Protein AF-A0A401GU21-F1 (afdb_monomer_lite)

pLDDT: mean 76.38, std 16.14, range [42.09, 96.5]

Organism: NCBI:txid139825

Foldseek 3Di:
DDDPVRVVLVLVLVVVVPPPHDDDDDDLQCVSADQQDWDFDDDPNDGQDTGGNVVVCVDPGPSVVSVVVNVVVDDDDDCPCVPPSVVVSVVVVVVVVVVVVVVVVVVVVVVVVVVPPDPDDDDDDD

Sequence (126 aa):
MLDVMSCILVFEVIKLWHQNMNTIVITYDLSQIDSEDFVYMLKDGTVAEQGYHNKLKSFPNQFSQVLLLQSATRCFQEKVEEMLVPILVEVILEQQDMEKQEELEDVKCSTRALKHQSVVHSTATR

Radius of gyration: 25.45 Å; chains: 1; bounding box: 28×82×54 Å

Structure (mmCIF, N/CA/C/O backbone):
data_AF-A0A401GU21-F1
#
_entry.id   AF-A0A401GU21-F1
#
loop_
_atom_site.group_PDB
_atom_site.id
_atom_site.type_symbol
_atom_site.label_atom_id
_atom_site.label_alt_id
_atom_site.label_comp_id
_atom_site.label_asym_id
_atom_site.label_entity_id
_atom_site.label_seq_id
_atom_site.pdbx_PDB_ins_code
_atom_site.Cartn_x
_atom_site.Cartn_y
_atom_site.Cartn_z
_atom_site.occupancy
_atom_site.B_iso_or_equiv
_atom_site.auth_seq_id
_atom_site.auth_comp_id
_atom_site.auth_asym_id
_atom_site.auth_atom_id
_atom_site.pdbx_PDB_model_num
ATOM 1 N N . MET A 1 1 ? 16.974 5.258 5.762 1.00 59.44 1 MET A N 1
ATOM 2 C CA . MET A 1 1 ? 16.370 3.945 6.051 1.00 59.44 1 MET A CA 1
ATOM 3 C C . MET A 1 1 ? 15.836 4.040 7.463 1.00 59.44 1 MET A C 1
ATOM 5 O O . MET A 1 1 ? 16.616 4.356 8.350 1.00 59.44 1 MET A O 1
ATOM 9 N N . LEU A 1 2 ? 14.520 3.932 7.631 1.00 66.19 2 LEU A N 1
ATOM 10 C CA . LEU A 1 2 ? 13.906 3.851 8.955 1.00 66.19 2 LEU A CA 1
ATOM 11 C C . LEU A 1 2 ? 14.273 2.495 9.568 1.00 66.19 2 LEU A C 1
ATOM 13 O O . LEU A 1 2 ? 14.446 1.515 8.839 1.00 66.19 2 LEU A O 1
ATOM 17 N N . ASP A 1 3 ? 14.442 2.468 10.884 1.00 86.44 3 ASP A N 1
ATOM 18 C CA . ASP A 1 3 ? 14.635 1.229 11.629 1.00 86.44 3 ASP A CA 1
ATOM 19 C C . ASP A 1 3 ? 13.432 0.284 11.436 1.00 86.44 3 ASP A C 1
ATOM 21 O O . ASP A 1 3 ? 12.305 0.747 11.253 1.00 86.44 3 ASP A O 1
ATOM 25 N N . VAL A 1 4 ? 13.664 -1.032 11.457 1.00 77.94 4 VAL A N 1
ATOM 26 C CA . VAL A 1 4 ? 12.630 -2.042 11.162 1.00 77.94 4 VAL A CA 1
ATOM 27 C C . VAL A 1 4 ? 11.461 -1.937 12.140 1.00 77.94 4 VAL A C 1
ATOM 29 O O . VAL A 1 4 ? 10.314 -1.916 11.702 1.00 77.94 4 VAL A O 1
ATOM 32 N N . MET A 1 5 ? 11.735 -1.784 13.439 1.00 77.31 5 MET A N 1
ATOM 33 C CA . MET A 1 5 ? 10.686 -1.656 14.457 1.00 77.31 5 MET A CA 1
ATOM 34 C C . MET A 1 5 ? 9.916 -0.347 14.284 1.00 77.31 5 MET A C 1
ATOM 36 O O . MET A 1 5 ? 8.689 -0.320 14.354 1.00 77.31 5 MET A O 1
ATOM 40 N N . SER A 1 6 ? 10.638 0.736 13.984 1.00 83.44 6 SER A N 1
ATOM 41 C CA . SER A 1 6 ? 10.030 2.048 13.737 1.00 83.44 6 SER A CA 1
ATOM 42 C C . SER A 1 6 ? 9.125 2.047 12.500 1.00 83.44 6 SER A C 1
ATOM 44 O O . SER A 1 6 ? 8.058 2.655 12.526 1.00 83.44 6 SER A O 1
ATOM 46 N N . CYS A 1 7 ? 9.515 1.353 11.425 1.00 81.44 7 CYS A N 1
ATOM 47 C CA . CYS A 1 7 ? 8.687 1.188 10.228 1.00 81.44 7 CYS A CA 1
ATOM 48 C C . CYS A 1 7 ? 7.351 0.519 10.549 1.00 81.44 7 CYS A C 1
ATOM 50 O O . CYS A 1 7 ? 6.313 1.027 10.135 1.00 81.44 7 CYS A O 1
ATOM 52 N N . ILE A 1 8 ? 7.383 -0.603 11.275 1.00 80.69 8 ILE A N 1
ATOM 53 C CA . ILE A 1 8 ? 6.179 -1.371 11.624 1.00 80.69 8 ILE A CA 1
ATOM 54 C C . ILE A 1 8 ? 5.205 -0.479 12.393 1.00 80.69 8 ILE A C 1
ATOM 56 O O . ILE A 1 8 ? 4.064 -0.305 11.975 1.00 80.69 8 ILE A O 1
ATOM 60 N N . LEU A 1 9 ? 5.692 0.166 13.456 1.00 82.88 9 LEU A N 1
ATOM 61 C CA . LEU A 1 9 ? 4.863 0.968 14.352 1.00 82.88 9 LEU A CA 1
ATOM 62 C C . LEU A 1 9 ? 4.230 2.166 13.627 1.00 82.88 9 LEU A C 1
ATOM 64 O O . LEU A 1 9 ? 3.037 2.424 13.771 1.00 82.88 9 LEU A O 1
ATOM 68 N N . VAL A 1 10 ? 4.997 2.860 12.779 1.00 84.81 10 VAL A N 1
ATOM 69 C CA . VAL A 1 10 ? 4.473 3.961 11.954 1.00 84.81 10 VAL A CA 1
ATOM 70 C C . VAL A 1 10 ? 3.373 3.477 11.009 1.00 84.81 10 VAL A C 1
ATOM 72 O O . VAL A 1 10 ? 2.340 4.137 10.899 1.00 84.81 10 VAL A O 1
ATOM 75 N N . PHE A 1 11 ? 3.564 2.338 10.337 1.00 82.44 11 PHE A N 1
ATOM 76 C CA . PHE A 1 11 ? 2.556 1.808 9.418 1.00 82.44 11 PHE A CA 1
ATOM 77 C C . PHE A 1 11 ? 1.281 1.368 10.127 1.00 82.44 11 PHE A C 1
ATOM 79 O O . PHE A 1 11 ? 0.196 1.553 9.583 1.00 82.44 11 PHE A O 1
ATOM 86 N N . GLU A 1 12 ? 1.380 0.843 11.341 1.00 83.62 12 GLU A N 1
ATOM 87 C CA . GLU A 1 12 ? 0.196 0.495 12.120 1.00 83.62 12 GLU A CA 1
ATOM 88 C C . GLU A 1 12 ? -0.600 1.712 12.572 1.00 83.62 12 GLU A C 1
ATOM 90 O O . GLU A 1 12 ? -1.817 1.749 12.386 1.00 83.62 12 GLU A O 1
ATOM 95 N N . VAL A 1 13 ? 0.077 2.747 13.075 1.00 85.38 13 VAL A N 1
ATOM 96 C CA . VAL A 1 13 ? -0.577 4.019 13.419 1.00 85.38 13 VAL A CA 1
ATOM 97 C C . VAL A 1 13 ? -1.288 4.596 12.195 1.00 85.38 13 VAL A C 1
ATOM 99 O O . VAL A 1 13 ? -2.448 4.990 12.282 1.00 85.38 13 VAL A O 1
ATOM 102 N N . ILE A 1 14 ? -0.619 4.593 11.040 1.00 86.44 14 ILE A N 1
ATOM 103 C CA . ILE A 1 14 ? -1.185 5.003 9.749 1.00 86.44 14 ILE A CA 1
ATOM 104 C C . ILE A 1 14 ? -2.460 4.199 9.450 1.00 86.44 14 ILE A C 1
ATOM 106 O O . ILE A 1 14 ? -3.513 4.789 9.211 1.00 86.44 14 ILE A O 1
ATOM 110 N N . LYS A 1 15 ? -2.416 2.863 9.532 1.00 83.94 15 LYS A N 1
ATOM 111 C CA . LYS A 1 15 ? -3.587 2.005 9.276 1.00 83.94 15 LYS A CA 1
ATOM 112 C C . LYS A 1 15 ? -4.774 2.334 10.181 1.00 83.94 15 LYS A C 1
ATOM 114 O O . LYS A 1 15 ? -5.897 2.402 9.687 1.00 83.94 15 LYS A O 1
ATOM 119 N N . LEU A 1 16 ? -4.538 2.572 11.471 1.00 84.88 16 LEU A N 1
ATOM 120 C CA . LEU A 1 16 ? -5.591 2.963 12.413 1.00 84.88 16 LEU A CA 1
ATOM 121 C C . LEU A 1 16 ? -6.184 4.328 12.060 1.00 84.88 16 LEU A C 1
ATOM 123 O O . LEU A 1 16 ? -7.403 4.494 12.013 1.00 84.88 16 LEU A O 1
ATOM 127 N N . TRP A 1 17 ? -5.324 5.301 11.761 1.00 84.62 17 TRP A N 1
ATOM 128 C CA . TRP A 1 17 ? -5.743 6.670 11.476 1.00 84.62 17 TRP A CA 1
ATOM 129 C C . TRP A 1 17 ? -6.623 6.748 10.224 1.00 84.62 17 TRP A C 1
ATOM 131 O O . TRP A 1 17 ? -7.601 7.495 10.171 1.00 84.62 17 TRP A O 1
ATOM 141 N N . HIS A 1 18 ? -6.322 5.936 9.215 1.00 86.12 18 HIS A N 1
ATOM 142 C CA . HIS A 1 18 ? -6.948 6.054 7.904 1.00 86.12 18 HIS A CA 1
ATOM 143 C C . HIS A 1 18 ? -8.320 5.383 7.768 1.00 86.12 18 HIS A C 1
ATOM 145 O O . HIS A 1 18 ? -9.008 5.639 6.783 1.00 86.12 18 HIS A O 1
ATOM 151 N N . GLN A 1 19 ? -8.795 4.630 8.765 1.00 81.75 19 GLN A N 1
ATOM 152 C CA . GLN A 1 19 ? -10.117 3.982 8.718 1.00 81.75 19 GLN A CA 1
ATOM 153 C C . GLN A 1 19 ? -11.291 4.962 8.529 1.00 81.75 19 GLN A C 1
ATOM 155 O O . GLN A 1 19 ? -12.332 4.578 8.002 1.00 81.75 19 GLN A O 1
ATOM 160 N N . ASN A 1 20 ? -11.127 6.231 8.918 1.00 80.88 20 ASN A N 1
ATOM 161 C CA . ASN A 1 20 ? -12.162 7.266 8.799 1.00 80.88 20 ASN A CA 1
ATOM 162 C C . ASN A 1 20 ? -11.756 8.437 7.887 1.00 80.88 20 ASN A C 1
ATOM 164 O O . ASN A 1 20 ? -12.413 9.479 7.887 1.00 80.88 20 ASN A O 1
ATOM 168 N N . MET A 1 21 ? -10.668 8.299 7.123 1.00 87.06 21 MET A N 1
ATOM 169 C CA . MET A 1 21 ? -10.115 9.378 6.304 1.00 87.06 21 MET A CA 1
ATOM 170 C C . MET A 1 21 ? -9.698 8.898 4.918 1.00 87.06 21 MET A C 1
ATOM 172 O O . MET A 1 21 ? -9.116 7.829 4.746 1.00 87.06 21 MET A O 1
ATOM 176 N N . ASN A 1 22 ? -9.923 9.746 3.914 1.00 89.31 22 ASN A N 1
ATOM 177 C CA . ASN A 1 22 ? -9.429 9.487 2.567 1.00 89.31 22 ASN A CA 1
ATOM 178 C C . ASN A 1 22 ? -7.906 9.595 2.545 1.00 89.31 22 ASN A C 1
ATOM 180 O O . ASN A 1 22 ? -7.346 10.646 2.858 1.00 89.31 22 ASN A O 1
ATOM 184 N N . THR A 1 23 ? -7.257 8.511 2.135 1.00 89.38 23 THR A N 1
ATOM 185 C CA . THR A 1 23 ? -5.816 8.346 2.306 1.00 89.38 23 THR A CA 1
ATOM 186 C C . THR A 1 23 ? -5.187 7.808 1.043 1.00 89.38 23 THR A C 1
ATOM 188 O O . THR A 1 23 ? -5.668 6.837 0.467 1.00 89.38 23 THR A O 1
ATOM 191 N N . ILE A 1 24 ? -4.083 8.429 0.635 1.00 91.44 24 ILE A N 1
ATOM 192 C CA . ILE A 1 24 ? -3.256 7.958 -0.469 1.00 91.44 24 ILE A CA 1
ATOM 193 C C . ILE A 1 24 ? -1.895 7.580 0.106 1.00 91.44 24 ILE A C 1
ATOM 195 O O . ILE A 1 24 ? -1.169 8.442 0.599 1.00 91.44 24 ILE A O 1
ATOM 199 N N . VAL A 1 25 ? -1.547 6.297 0.021 1.00 89.69 25 VAL A N 1
ATOM 200 C CA . VAL A 1 25 ? -0.227 5.788 0.408 1.00 89.69 25 VAL A CA 1
ATOM 201 C C . VAL A 1 25 ? 0.606 5.590 -0.853 1.00 89.69 25 VAL A C 1
ATOM 203 O O . VAL A 1 25 ? 0.219 4.850 -1.755 1.00 89.69 25 VAL A O 1
ATOM 206 N N . ILE A 1 26 ? 1.760 6.255 -0.919 1.00 91.50 26 ILE A N 1
ATOM 207 C CA . ILE A 1 26 ? 2.742 6.066 -1.991 1.00 91.50 26 ILE A CA 1
ATOM 208 C C . ILE A 1 26 ? 3.894 5.262 -1.406 1.00 91.50 26 ILE A C 1
ATOM 210 O O . ILE A 1 26 ? 4.680 5.780 -0.614 1.00 91.50 26 ILE A O 1
ATOM 214 N N . THR A 1 27 ? 3.999 3.996 -1.796 1.00 88.62 27 THR A N 1
ATOM 215 C CA . THR A 1 27 ? 5.059 3.109 -1.320 1.00 88.62 27 THR A CA 1
ATOM 216 C C . THR A 1 27 ? 5.663 2.316 -2.466 1.00 88.62 27 THR A C 1
ATOM 218 O O . THR A 1 27 ? 4.998 1.989 -3.448 1.00 88.62 27 THR A O 1
ATOM 221 N N . TYR A 1 28 ? 6.953 2.016 -2.336 1.00 87.31 28 TYR A N 1
ATOM 222 C CA . TYR A 1 28 ? 7.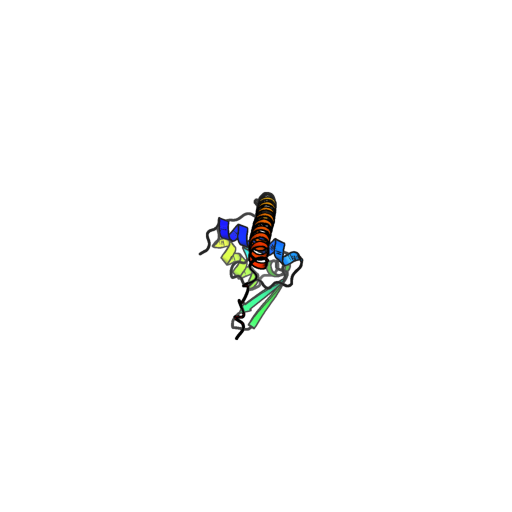610 1.024 -3.177 1.00 87.31 28 TYR A CA 1
ATOM 223 C C . TYR A 1 28 ? 7.451 -0.386 -2.598 1.00 87.31 28 TYR A C 1
ATOM 225 O O . TYR A 1 28 ? 7.822 -1.336 -3.270 1.00 87.31 28 TYR A O 1
ATOM 233 N N . ASP A 1 29 ? 6.967 -0.535 -1.363 1.00 85.81 29 ASP A N 1
ATOM 234 C CA . ASP A 1 29 ? 6.902 -1.795 -0.629 1.00 85.81 29 ASP A CA 1
ATOM 235 C C . ASP A 1 29 ? 5.474 -2.342 -0.601 1.00 85.81 29 ASP A C 1
ATOM 237 O O . ASP A 1 29 ? 4.611 -1.848 0.122 1.00 85.81 29 ASP A O 1
ATOM 241 N N . LEU A 1 30 ? 5.237 -3.395 -1.381 1.00 88.19 30 LEU A N 1
ATOM 242 C CA . LEU A 1 30 ? 3.919 -4.011 -1.503 1.00 88.19 30 LEU A CA 1
ATOM 243 C C . LEU A 1 30 ? 3.491 -4.770 -0.238 1.00 88.19 30 LEU A C 1
ATOM 245 O O . LEU A 1 30 ? 2.314 -5.080 -0.103 1.00 88.19 30 LEU A O 1
ATOM 249 N N . SER A 1 31 ? 4.406 -5.053 0.698 1.00 82.88 31 SER A N 1
ATOM 250 C CA . SER A 1 31 ? 4.061 -5.720 1.965 1.00 82.88 31 SER A CA 1
ATOM 251 C C . SER A 1 31 ? 3.255 -4.837 2.924 1.00 82.88 31 SER A C 1
ATOM 253 O O . SER A 1 31 ? 2.571 -5.349 3.806 1.00 82.88 31 SER A O 1
ATOM 255 N N . GLN A 1 32 ? 3.313 -3.517 2.736 1.00 81.50 32 GLN A N 1
ATOM 256 C CA . GLN A 1 32 ? 2.604 -2.532 3.556 1.00 81.50 32 GLN A CA 1
ATOM 257 C C . GLN A 1 32 ? 1.141 -2.344 3.128 1.00 81.50 32 GLN A C 1
ATOM 259 O O . GLN A 1 32 ? 0.394 -1.652 3.816 1.00 81.50 32 GLN A O 1
ATOM 264 N N . ILE A 1 33 ? 0.747 -2.946 2.002 1.00 88.12 33 ILE A N 1
ATOM 265 C CA . ILE A 1 33 ? -0.583 -2.852 1.398 1.00 88.12 33 ILE A CA 1
ATOM 266 C C . ILE A 1 33 ? -1.396 -4.085 1.811 1.00 88.12 33 I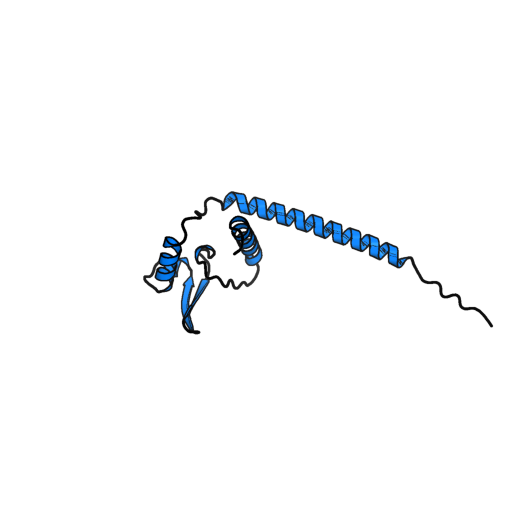LE A C 1
ATOM 268 O O . ILE A 1 33 ? -0.930 -5.219 1.674 1.00 88.12 33 ILE A O 1
ATOM 272 N N . ASP A 1 34 ? -2.612 -3.881 2.309 1.00 88.06 34 ASP A N 1
ATOM 273 C CA . ASP A 1 34 ? -3.504 -4.965 2.711 1.00 88.06 34 ASP A CA 1
ATOM 274 C C . ASP A 1 34 ? -4.296 -5.540 1.526 1.00 88.06 34 ASP A C 1
ATOM 276 O O . ASP A 1 34 ? -4.386 -4.973 0.437 1.00 88.06 34 ASP A O 1
ATOM 280 N N . SER A 1 35 ? -4.881 -6.727 1.721 1.00 88.62 35 SER A N 1
ATOM 281 C CA . SER A 1 35 ? -5.571 -7.460 0.651 1.00 88.62 35 SER A CA 1
ATOM 282 C C . SER A 1 35 ? -6.776 -6.722 0.067 1.00 88.62 35 SER A C 1
ATOM 284 O O . SER A 1 35 ? -7.095 -6.933 -1.107 1.00 88.62 35 SER A O 1
ATOM 286 N N . GLU A 1 36 ? -7.419 -5.886 0.881 1.00 89.50 36 GLU A N 1
ATOM 287 C CA . GLU A 1 36 ? -8.629 -5.131 0.546 1.00 89.50 36 GLU A CA 1
ATOM 288 C C . GLU A 1 36 ? -8.333 -3.726 0.000 1.00 89.50 36 GLU A C 1
ATOM 290 O O . GLU A 1 36 ? -9.255 -3.029 -0.428 1.00 89.50 36 GLU A O 1
ATOM 295 N N . ASP A 1 37 ? -7.064 -3.314 -0.047 1.00 90.94 37 ASP A N 1
ATOM 296 C CA . ASP A 1 37 ? -6.687 -1.997 -0.551 1.00 90.94 37 ASP A CA 1
ATOM 297 C C . ASP A 1 37 ? -6.809 -1.924 -2.078 1.00 90.94 37 ASP A C 1
ATOM 299 O O . ASP A 1 37 ? -6.476 -2.865 -2.813 1.00 90.94 37 ASP A O 1
ATOM 303 N N . PHE A 1 38 ? -7.266 -0.769 -2.572 1.00 94.69 38 PHE A N 1
ATOM 304 C CA . PHE A 1 38 ? -7.302 -0.468 -4.000 1.00 94.69 38 PHE A CA 1
ATOM 305 C C . PHE A 1 38 ? -5.969 0.142 -4.443 1.00 94.69 38 PHE A C 1
ATOM 307 O O . PHE A 1 38 ? -5.592 1.232 -4.017 1.00 94.69 38 PHE A O 1
ATOM 314 N N . VAL A 1 39 ? -5.264 -0.549 -5.333 1.00 95.56 39 VAL A N 1
ATOM 315 C CA . VAL A 1 39 ? -3.910 -0.197 -5.763 1.00 95.56 39 VAL A CA 1
ATOM 316 C C . VAL A 1 39 ? -3.939 0.480 -7.128 1.00 95.56 39 VAL A C 1
ATOM 318 O O . VAL A 1 39 ? -4.66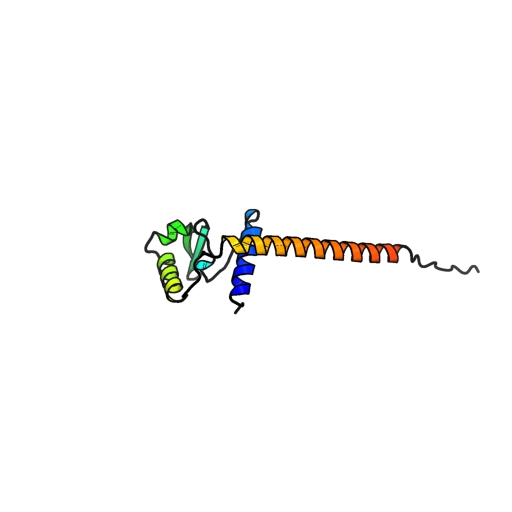4 0.051 -8.025 1.00 95.56 39 VAL A O 1
ATOM 321 N N . TYR A 1 40 ? -3.085 1.491 -7.297 1.00 96.50 40 TYR A N 1
ATOM 322 C CA . TYR A 1 40 ? -2.709 2.058 -8.591 1.00 96.50 40 TYR A CA 1
ATOM 323 C C . TYR A 1 40 ? -1.213 1.843 -8.814 1.00 96.50 40 TYR A C 1
ATOM 325 O O . TYR A 1 40 ? -0.393 2.297 -8.017 1.00 96.50 40 TYR A O 1
ATOM 333 N N . MET A 1 41 ? -0.844 1.175 -9.905 1.00 94.75 41 MET A N 1
ATOM 334 C CA . MET A 1 41 ? 0.549 0.972 -10.288 1.00 94.75 41 MET A CA 1
ATOM 335 C C . MET A 1 41 ? 0.906 1.893 -11.450 1.00 94.75 41 MET A C 1
ATOM 337 O O . MET A 1 41 ? 0.315 1.813 -12.528 1.00 94.75 41 MET A O 1
ATOM 341 N N . LEU A 1 42 ? 1.888 2.764 -11.231 1.00 94.69 42 LEU A N 1
ATOM 342 C CA . LEU A 1 42 ? 2.368 3.704 -12.238 1.00 94.69 42 LEU A CA 1
ATOM 343 C C . LEU A 1 42 ? 3.589 3.146 -12.973 1.00 94.69 42 LEU A C 1
ATOM 345 O O . LEU A 1 42 ? 4.498 2.594 -12.355 1.00 94.69 42 LEU A O 1
ATOM 349 N N . LYS A 1 43 ? 3.629 3.344 -14.290 1.00 93.19 43 LYS A N 1
ATOM 350 C CA . LYS A 1 43 ? 4.781 3.053 -15.147 1.00 93.19 43 LYS A CA 1
ATOM 351 C C . LYS A 1 43 ? 4.862 4.089 -16.262 1.00 93.19 43 LYS A C 1
ATOM 353 O O . LYS A 1 43 ? 3.847 4.414 -16.876 1.00 93.19 43 LYS A O 1
ATOM 358 N N . ASP A 1 44 ? 6.057 4.626 -16.492 1.00 95.12 44 ASP A N 1
ATOM 359 C CA . ASP A 1 44 ? 6.325 5.613 -17.549 1.00 95.12 44 ASP A CA 1
ATOM 360 C C . ASP A 1 44 ? 5.353 6.814 -17.527 1.00 95.12 44 ASP A C 1
ATOM 362 O O . ASP A 1 44 ? 4.912 7.313 -18.558 1.00 95.12 44 ASP A O 1
ATOM 366 N N . GLY A 1 45 ? 4.976 7.264 -16.323 1.00 95.31 45 GLY A N 1
ATOM 367 C CA . GLY A 1 45 ? 4.051 8.388 -16.125 1.00 95.31 45 GLY A CA 1
ATOM 368 C C . GLY A 1 45 ? 2.570 8.070 -16.371 1.00 95.31 45 GLY A C 1
ATOM 369 O O . GLY A 1 45 ? 1.748 8.981 -16.350 1.00 95.31 45 GLY A O 1
ATOM 370 N N . THR A 1 46 ? 2.210 6.801 -16.577 1.00 96.19 46 THR A N 1
ATOM 371 C CA . THR A 1 46 ? 0.828 6.357 -16.818 1.00 96.19 46 THR A CA 1
ATOM 372 C C . THR A 1 46 ? 0.398 5.278 -15.825 1.00 96.19 46 THR A C 1
ATOM 374 O O . THR A 1 46 ? 1.237 4.592 -15.241 1.00 96.19 46 THR A O 1
ATOM 377 N N . VAL A 1 47 ? -0.914 5.126 -15.611 1.00 95.62 47 VAL A N 1
ATOM 378 C CA . VAL A 1 47 ? -1.461 4.016 -14.815 1.00 95.62 47 VAL A CA 1
ATOM 379 C C . VAL A 1 47 ? -1.340 2.738 -15.637 1.00 95.62 47 VAL A C 1
ATOM 381 O O . VAL A 1 47 ? -2.057 2.557 -16.619 1.00 95.62 47 VAL A O 1
ATOM 384 N N . ALA A 1 48 ? -0.417 1.866 -15.241 1.00 94.00 48 ALA A N 1
ATOM 385 C CA . ALA A 1 48 ? -0.200 0.578 -15.884 1.00 94.00 48 ALA A CA 1
ATOM 386 C C . ALA A 1 48 ? -1.235 -0.454 -15.432 1.00 94.00 48 ALA A C 1
ATOM 388 O O . ALA A 1 48 ? -1.743 -1.211 -16.255 1.00 94.00 48 ALA A O 1
ATOM 389 N N . GLU A 1 49 ? -1.537 -0.487 -14.131 1.00 94.75 49 GLU A N 1
ATOM 390 C CA . GLU A 1 49 ? -2.477 -1.434 -13.526 1.00 94.75 49 GLU A CA 1
ATOM 391 C C . GLU A 1 49 ? -3.243 -0.777 -12.381 1.00 94.75 49 GLU A C 1
ATOM 393 O O . GLU A 1 49 ? -2.723 0.107 -11.700 1.00 94.75 49 GLU A O 1
ATOM 398 N N . GLN A 1 50 ? -4.484 -1.212 -12.168 1.00 95.69 50 GLN A N 1
ATOM 399 C CA . GLN A 1 50 ? -5.302 -0.757 -11.052 1.00 95.69 50 GLN A CA 1
ATOM 400 C C . GLN A 1 50 ? -6.294 -1.833 -10.614 1.00 95.69 50 GLN A C 1
ATOM 402 O O . GLN A 1 50 ? -6.794 -2.599 -11.442 1.00 95.69 50 GLN A O 1
ATOM 407 N N . GLY A 1 51 ? -6.605 -1.875 -9.324 1.00 95.88 51 GLY A N 1
ATOM 408 C CA . GLY A 1 51 ? -7.577 -2.807 -8.763 1.00 95.88 51 GLY A CA 1
ATOM 409 C C . GLY A 1 51 ? -7.260 -3.192 -7.327 1.00 95.88 51 GLY A C 1
ATOM 410 O O . GLY A 1 51 ? -6.249 -2.783 -6.764 1.00 95.88 51 GLY A O 1
ATOM 411 N N . TYR A 1 52 ? -8.126 -4.011 -6.737 1.00 95.56 52 TYR A N 1
ATOM 412 C CA . TYR A 1 52 ? -7.889 -4.552 -5.402 1.00 95.56 52 TYR A CA 1
ATOM 413 C C . TYR A 1 52 ? -6.651 -5.446 -5.376 1.00 95.56 52 TYR A C 1
ATOM 415 O O . TYR A 1 52 ? -6.472 -6.280 -6.271 1.00 95.56 52 TYR A O 1
ATOM 423 N N . HIS A 1 53 ? -5.829 -5.308 -4.336 1.00 93.62 53 HIS A N 1
ATOM 424 C CA . HIS A 1 53 ? -4.593 -6.071 -4.159 1.00 93.62 53 HIS A CA 1
ATOM 425 C C . HIS A 1 53 ? -4.817 -7.588 -4.318 1.00 93.62 53 HIS A C 1
ATOM 427 O O . HIS A 1 53 ? -4.109 -8.261 -5.075 1.00 93.62 53 HIS A O 1
ATOM 433 N N . ASN A 1 54 ? -5.852 -8.131 -3.666 1.00 93.94 54 ASN A N 1
ATOM 434 C CA . ASN A 1 54 ? -6.218 -9.548 -3.754 1.00 93.94 54 ASN A CA 1
ATOM 435 C C . ASN A 1 54 ? -6.542 -10.014 -5.191 1.00 93.94 54 ASN A C 1
ATOM 437 O O . ASN A 1 54 ? -6.174 -11.125 -5.580 1.00 93.94 54 ASN A O 1
ATOM 441 N N . LYS A 1 55 ? -7.175 -9.163 -6.007 1.00 94.31 55 LYS A N 1
ATOM 442 C CA . LYS A 1 55 ? -7.478 -9.437 -7.415 1.00 94.31 55 LYS A CA 1
ATOM 443 C C . LYS A 1 55 ? -6.228 -9.314 -8.266 1.00 94.31 55 LYS A C 1
ATOM 445 O O . LYS A 1 55 ? -5.957 -10.225 -9.042 1.00 94.31 55 LYS A O 1
ATOM 450 N N . LEU A 1 56 ? -5.440 -8.254 -8.101 1.00 93.69 56 LEU A N 1
ATOM 451 C CA . LEU A 1 56 ? -4.226 -8.036 -8.889 1.00 93.69 56 LEU A CA 1
ATOM 452 C C . LEU A 1 56 ? -3.214 -9.171 -8.713 1.00 93.69 56 LEU A C 1
ATOM 454 O O . LEU A 1 56 ? -2.628 -9.601 -9.699 1.00 93.69 56 LEU A O 1
ATOM 458 N N . LYS A 1 57 ? -3.074 -9.724 -7.502 1.00 91.31 57 LYS A N 1
ATOM 459 C CA . LYS A 1 57 ? -2.202 -10.880 -7.233 1.00 91.31 57 LYS A CA 1
ATOM 460 C C . LYS A 1 57 ? -2.642 -12.168 -7.945 1.00 91.31 57 LYS A C 1
ATOM 462 O O . LYS A 1 57 ? -1.817 -13.047 -8.176 1.00 91.31 57 LYS A O 1
ATOM 467 N N . SER A 1 58 ? -3.928 -12.306 -8.268 1.00 92.00 58 SER A N 1
ATOM 468 C CA . SER A 1 58 ? -4.477 -13.533 -8.865 1.00 92.00 58 SER A CA 1
ATOM 469 C C . SER A 1 58 ? -4.218 -13.674 -10.368 1.00 92.00 58 SER A C 1
ATOM 471 O O . SER A 1 58 ? -4.408 -14.757 -10.919 1.00 92.00 58 SER A O 1
ATOM 473 N N . PHE A 1 59 ? -3.764 -12.608 -11.031 1.00 91.31 59 PHE A N 1
ATOM 474 C CA . PHE A 1 59 ? -3.488 -12.603 -12.464 1.00 91.31 59 PHE A CA 1
ATOM 475 C C . PHE A 1 59 ? -1.981 -12.524 -12.735 1.00 91.31 59 PHE A C 1
ATOM 477 O O . PHE A 1 59 ? -1.273 -11.837 -12.002 1.00 91.31 59 PHE A O 1
ATOM 484 N N . PRO A 1 60 ? -1.477 -13.162 -13.808 1.00 91.94 60 PRO A N 1
ATOM 485 C CA . PRO A 1 60 ? -0.090 -13.022 -14.245 1.00 91.94 60 PRO A CA 1
ATOM 486 C C . PRO A 1 60 ? 0.110 -11.665 -14.943 1.00 91.94 60 PRO A C 1
ATOM 488 O O . PRO A 1 60 ? 0.194 -11.571 -16.165 1.00 91.94 60 PRO A O 1
ATOM 491 N N . ASN A 1 61 ? 0.132 -10.599 -14.152 1.00 92.44 61 ASN A N 1
ATOM 492 C CA . ASN A 1 61 ? 0.265 -9.207 -14.585 1.00 92.44 61 ASN A CA 1
ATOM 493 C C . ASN A 1 61 ? 1.582 -8.586 -14.070 1.00 92.44 61 ASN A C 1
ATOM 495 O O . ASN A 1 61 ? 2.386 -9.263 -13.423 1.00 92.44 61 ASN A O 1
ATOM 499 N N . GLN A 1 62 ? 1.860 -7.325 -14.392 1.00 92.12 62 GLN A N 1
ATOM 500 C CA . GLN A 1 62 ? 3.075 -6.638 -13.943 1.00 92.12 62 GLN A CA 1
ATOM 501 C C . GLN A 1 62 ? 3.096 -6.485 -12.419 1.00 92.12 62 GLN A C 1
ATOM 503 O O . GLN A 1 62 ? 4.152 -6.674 -11.817 1.00 92.12 62 GLN A O 1
ATOM 508 N N . PHE A 1 63 ? 1.950 -6.231 -11.783 1.00 93.62 63 PHE A N 1
ATOM 509 C CA . PHE A 1 63 ? 1.844 -6.177 -10.329 1.00 93.62 63 PHE A CA 1
ATOM 510 C C . PHE A 1 63 ? 2.323 -7.481 -9.672 1.00 93.62 63 PHE A C 1
ATOM 512 O O . PHE A 1 63 ? 3.173 -7.454 -8.784 1.00 93.62 63 PHE A O 1
ATOM 519 N N . SER A 1 64 ? 1.856 -8.637 -10.151 1.00 92.75 64 SER A N 1
ATOM 520 C CA . SER A 1 64 ? 2.246 -9.963 -9.650 1.00 92.75 64 SER A CA 1
ATOM 521 C C . SER A 1 64 ? 3.743 -10.247 -9.818 1.00 92.75 64 SER A C 1
ATOM 523 O O . SER A 1 64 ? 4.355 -10.864 -8.947 1.00 92.75 64 SER A O 1
ATOM 525 N N . GLN A 1 65 ? 4.355 -9.743 -10.896 1.00 92.69 65 GLN A N 1
ATOM 526 C CA . GLN A 1 65 ? 5.793 -9.864 -11.142 1.00 92.69 65 GLN A CA 1
ATOM 527 C C . GLN A 1 65 ? 6.597 -9.035 -10.139 1.00 92.69 65 GLN A C 1
ATOM 529 O O . GLN A 1 65 ? 7.550 -9.542 -9.549 1.00 92.69 65 GLN A O 1
ATOM 534 N N . VAL A 1 66 ? 6.196 -7.782 -9.904 1.00 91.00 66 VAL A N 1
ATOM 535 C CA . VAL A 1 66 ? 6.823 -6.915 -8.896 1.00 91.00 66 VAL A CA 1
ATOM 536 C C . VAL A 1 66 ? 6.653 -7.510 -7.499 1.00 91.00 66 VAL A C 1
ATOM 538 O O . VAL A 1 66 ? 7.621 -7.577 -6.743 1.00 91.00 66 VAL A O 1
ATOM 541 N N . LEU A 1 67 ? 5.461 -8.015 -7.176 1.00 91.31 67 LEU A N 1
ATOM 542 C CA . LEU A 1 67 ? 5.188 -8.685 -5.908 1.00 91.31 67 LEU A CA 1
ATOM 543 C C . LEU A 1 67 ? 6.097 -9.901 -5.698 1.00 91.31 67 LEU A C 1
ATOM 545 O O . LEU A 1 67 ? 6.683 -10.050 -4.626 1.00 91.31 67 LEU A O 1
ATOM 549 N N . LEU A 1 68 ? 6.266 -10.739 -6.724 1.00 90.31 68 LEU A N 1
ATOM 550 C CA . LEU A 1 68 ? 7.159 -11.894 -6.672 1.00 90.31 68 LEU A CA 1
ATOM 551 C C . LEU A 1 68 ? 8.614 -11.467 -6.418 1.00 90.31 68 LEU A C 1
ATOM 553 O O . LEU A 1 68 ? 9.268 -12.009 -5.526 1.00 90.31 68 LEU A O 1
ATOM 557 N N . LEU A 1 69 ? 9.104 -10.458 -7.143 1.00 89.38 69 LEU A N 1
ATOM 558 C CA . LEU A 1 69 ? 10.466 -9.933 -6.983 1.00 89.38 69 LEU A CA 1
ATOM 559 C C . LEU A 1 69 ? 10.720 -9.393 -5.569 1.00 89.38 69 LEU A C 1
ATOM 561 O O . LEU A 1 69 ? 11.777 -9.643 -4.983 1.00 89.38 69 LEU A O 1
ATOM 565 N N . GLN A 1 70 ? 9.746 -8.685 -4.999 1.00 87.12 70 GLN A N 1
ATOM 566 C CA . GLN A 1 70 ? 9.850 -8.160 -3.640 1.00 87.12 70 GLN A CA 1
ATOM 567 C C . GLN A 1 70 ? 9.796 -9.264 -2.589 1.00 87.12 70 GLN A C 1
ATOM 569 O O . GLN A 1 70 ? 10.591 -9.233 -1.653 1.00 87.12 70 GLN A O 1
ATOM 574 N N . SER A 1 71 ? 8.941 -10.274 -2.780 1.00 82.38 71 SER A N 1
ATOM 575 C CA . SER A 1 71 ? 8.852 -11.426 -1.874 1.00 82.38 71 SER A CA 1
ATOM 576 C C . SER A 1 71 ? 10.129 -12.274 -1.843 1.00 82.38 71 SER A C 1
ATOM 578 O O . SER A 1 71 ? 10.458 -12.846 -0.812 1.00 82.38 71 SER A O 1
ATOM 580 N N . ALA A 1 72 ? 10.885 -12.318 -2.945 1.00 75.50 72 ALA A N 1
ATOM 581 C CA . ALA A 1 72 ? 12.166 -13.023 -3.010 1.00 75.50 72 ALA A CA 1
ATOM 582 C C . ALA A 1 72 ? 13.320 -12.223 -2.383 1.00 75.50 72 ALA A C 1
ATOM 584 O O . ALA A 1 72 ? 14.281 -12.801 -1.881 1.00 75.50 72 ALA A O 1
ATOM 585 N N . THR A 1 73 ? 13.232 -10.892 -2.428 1.00 68.75 73 THR A N 1
ATOM 586 C CA . THR A 1 73 ? 14.282 -9.995 -1.924 1.00 68.75 73 THR A CA 1
ATOM 587 C C . THR A 1 73 ? 14.109 -9.697 -0.430 1.00 68.75 73 THR A C 1
ATOM 589 O O . THR A 1 73 ? 15.091 -9.443 0.265 1.00 68.75 73 THR A O 1
ATOM 592 N N . ARG A 1 74 ? 12.875 -9.758 0.088 1.00 62.62 74 ARG A N 1
ATOM 593 C CA . ARG A 1 74 ? 12.562 -9.578 1.510 1.00 62.62 74 ARG A CA 1
ATOM 594 C C . ARG A 1 74 ? 12.318 -10.923 2.195 1.00 62.62 74 ARG A C 1
ATOM 596 O O . ARG A 1 74 ? 11.252 -11.513 2.077 1.00 62.62 74 ARG A O 1
ATOM 603 N N . CYS A 1 75 ? 13.308 -11.385 2.952 1.00 44.78 75 CYS A N 1
ATOM 604 C CA . CYS A 1 75 ? 13.143 -12.463 3.923 1.00 44.78 75 CYS A CA 1
ATOM 605 C C . CYS A 1 75 ? 12.516 -11.862 5.206 1.00 44.78 75 CYS A C 1
ATOM 607 O O . CYS A 1 75 ? 13.198 -11.101 5.887 1.00 44.78 75 CYS A O 1
ATOM 609 N N . PHE A 1 76 ? 11.247 -12.198 5.504 1.00 47.03 76 PHE A N 1
ATOM 610 C CA . PHE A 1 76 ? 10.388 -11.747 6.634 1.00 47.03 76 PHE A CA 1
ATOM 611 C C . PHE A 1 76 ? 9.837 -10.299 6.554 1.00 47.03 76 PHE A C 1
ATOM 613 O O . PHE A 1 76 ? 10.515 -9.399 6.071 1.00 47.03 76 PHE A O 1
ATOM 620 N N . GLN A 1 77 ? 8.576 -10.015 6.933 1.00 49.22 77 GLN A N 1
ATOM 621 C CA . GLN A 1 77 ? 7.839 -10.469 8.128 1.00 49.22 77 GLN A CA 1
ATOM 622 C C . GLN A 1 77 ? 6.511 -11.200 7.853 1.00 49.22 77 GLN A C 1
ATOM 624 O O . GLN A 1 77 ? 5.664 -10.760 7.078 1.00 49.22 77 GLN A O 1
ATOM 629 N N . GLU A 1 78 ? 6.328 -12.319 8.546 1.00 47.50 78 GLU A N 1
ATOM 630 C CA . GLU A 1 78 ? 5.044 -12.989 8.732 1.00 47.50 78 GLU A CA 1
ATOM 631 C C . GLU A 1 78 ? 4.154 -12.107 9.626 1.00 47.50 78 GLU A C 1
ATOM 633 O O . GLU A 1 78 ? 4.610 -11.634 10.666 1.00 47.50 78 GLU A O 1
ATOM 638 N N . LYS A 1 79 ? 2.888 -11.906 9.236 1.00 48.69 79 LYS A N 1
ATOM 639 C CA . LYS A 1 79 ? 1.825 -11.188 9.974 1.00 48.69 79 LYS A CA 1
ATOM 640 C C . LYS A 1 79 ? 1.431 -11.873 11.307 1.00 48.69 79 LYS A C 1
ATOM 642 O O . LYS A 1 79 ?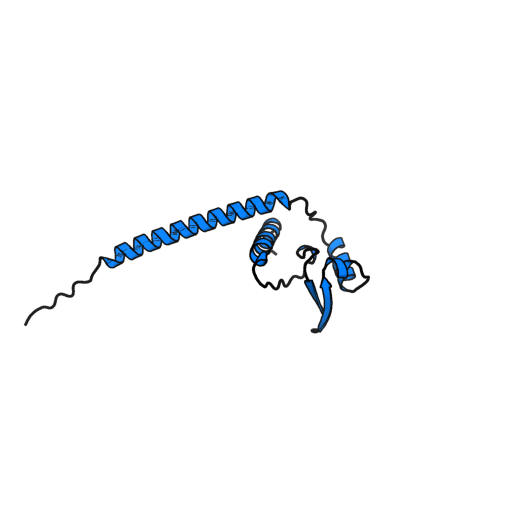 0.257 -11.972 11.639 1.00 48.69 79 LYS A O 1
ATOM 647 N N . VAL A 1 80 ? 2.383 -12.415 12.066 1.00 46.97 80 VAL A N 1
ATOM 648 C CA . VAL A 1 80 ? 2.133 -13.067 13.367 1.00 46.97 80 VAL A CA 1
ATOM 649 C C . VAL A 1 80 ? 2.067 -12.030 14.502 1.00 46.97 80 VAL A C 1
ATOM 651 O O . VAL A 1 80 ? 1.468 -12.291 15.540 1.00 46.97 80 VAL A O 1
ATOM 654 N N . GLU A 1 81 ? 2.589 -10.819 14.287 1.00 48.75 81 GLU A N 1
ATOM 655 C CA . GLU A 1 81 ? 2.556 -9.711 15.259 1.00 48.75 81 GLU A CA 1
ATOM 656 C C . GLU A 1 81 ? 1.237 -8.907 15.279 1.00 48.75 81 GLU A C 1
ATOM 658 O O . GLU A 1 81 ? 1.032 -8.118 16.199 1.00 48.75 81 GLU A O 1
ATOM 663 N N . GLU A 1 82 ? 0.288 -9.154 14.363 1.00 53.72 82 GLU A N 1
ATOM 664 C CA . GLU A 1 82 ? -0.931 -8.332 14.187 1.00 53.72 82 GLU A CA 1
ATOM 665 C C . GLU A 1 82 ? -1.867 -8.249 15.418 1.00 53.72 82 GLU A C 1
ATOM 667 O O . GLU A 1 82 ? -2.750 -7.400 15.432 1.00 53.72 82 GLU A O 1
ATOM 672 N N . MET A 1 83 ? -1.709 -9.077 16.462 1.00 47.00 83 MET A N 1
ATOM 673 C CA . MET A 1 83 ? -2.555 -9.008 17.672 1.00 47.00 83 MET A CA 1
ATOM 674 C C . MET A 1 83 ? -1.921 -8.238 18.846 1.00 47.00 83 MET A C 1
ATOM 676 O O . MET A 1 83 ? -2.649 -7.721 19.689 1.00 47.00 83 MET A O 1
ATOM 680 N N . LEU A 1 84 ? -0.588 -8.146 18.929 1.00 54.25 84 LEU A N 1
ATOM 681 C CA . LEU A 1 84 ? 0.095 -7.507 20.069 1.00 54.25 84 LEU A CA 1
ATOM 682 C C . LEU A 1 84 ? 0.391 -6.026 19.832 1.00 54.25 84 LEU A C 1
ATOM 684 O O . LEU A 1 84 ? 0.435 -5.243 20.780 1.00 54.25 84 LEU A O 1
ATOM 688 N N . VAL A 1 85 ? 0.589 -5.640 18.576 1.00 58.94 85 VAL A N 1
ATOM 689 C CA . VAL A 1 85 ? 0.990 -4.281 18.220 1.00 58.94 85 VAL A CA 1
ATOM 690 C C . VAL A 1 85 ? -0.185 -3.282 18.203 1.00 58.94 85 VAL A C 1
ATOM 692 O O . VAL A 1 85 ? 0.024 -2.177 18.704 1.00 58.94 85 VAL A O 1
ATOM 695 N N . PRO A 1 86 ? -1.444 -3.649 17.856 1.00 59.78 86 PRO A N 1
ATOM 696 C CA . PRO A 1 86 ? -2.584 -2.743 18.029 1.00 59.78 86 PRO A CA 1
ATOM 697 C C . PRO A 1 86 ? -2.759 -2.289 19.481 1.00 59.78 86 PRO A C 1
ATOM 699 O O . PRO A 1 86 ? -3.001 -1.114 19.732 1.00 59.78 86 PRO A O 1
ATOM 702 N N . ILE A 1 87 ? -2.553 -3.205 20.437 1.00 63.91 87 ILE A N 1
ATOM 703 C CA . ILE A 1 87 ? -2.634 -2.915 21.876 1.00 63.91 87 ILE A CA 1
ATOM 704 C C . ILE A 1 87 ? -1.540 -1.919 22.277 1.00 63.91 87 ILE A C 1
ATOM 706 O O . ILE A 1 87 ? -1.799 -0.971 23.011 1.00 63.91 87 ILE A O 1
ATOM 710 N N . LEU A 1 88 ? -0.310 -2.111 21.790 1.00 65.12 88 LEU A N 1
ATOM 711 C CA . LEU A 1 88 ? 0.792 -1.194 22.074 1.00 65.12 88 LEU A CA 1
ATOM 712 C C . LEU A 1 88 ? 0.536 0.196 21.477 1.00 65.12 88 LEU A C 1
ATOM 714 O O . LEU A 1 88 ? 0.820 1.200 22.124 1.00 65.12 88 LEU A O 1
ATOM 718 N N . VAL A 1 89 ? -0.005 0.258 20.261 1.00 72.50 89 VAL A N 1
ATOM 719 C CA . VAL A 1 89 ? -0.314 1.522 19.592 1.00 72.50 89 VAL A CA 1
ATOM 720 C C . VAL A 1 89 ? -1.449 2.262 20.298 1.00 72.50 89 VAL A C 1
ATOM 722 O O . VAL A 1 89 ? -1.308 3.459 20.532 1.00 72.50 89 VAL A O 1
ATOM 725 N N . GLU A 1 90 ? -2.525 1.578 20.700 1.00 69.50 90 GLU A N 1
ATOM 726 C CA . GLU A 1 90 ? -3.596 2.179 21.511 1.00 69.50 90 GLU A CA 1
ATOM 727 C C . GLU A 1 90 ? -3.045 2.763 22.818 1.00 69.50 90 GLU A C 1
ATOM 729 O O . GLU A 1 90 ? -3.298 3.927 23.120 1.00 69.50 90 GLU A O 1
ATOM 734 N N . VAL A 1 91 ? -2.202 2.013 23.537 1.00 72.94 91 VAL A N 1
ATOM 735 C CA . VAL A 1 91 ? -1.564 2.486 24.778 1.00 72.94 91 VAL A CA 1
ATOM 736 C C . VAL A 1 91 ? -0.686 3.720 24.542 1.00 72.94 91 VAL A C 1
ATOM 738 O O . VAL A 1 91 ? -0.693 4.643 25.356 1.00 72.94 91 VAL A O 1
ATOM 741 N N . ILE A 1 92 ? 0.070 3.764 23.441 1.00 74.31 92 ILE A N 1
ATOM 742 C CA . ILE A 1 92 ? 0.900 4.928 23.094 1.00 74.31 92 ILE A CA 1
ATOM 743 C C . ILE A 1 92 ? 0.024 6.145 22.771 1.00 74.31 92 ILE A C 1
ATOM 745 O O . ILE A 1 92 ? 0.327 7.247 23.225 1.00 74.31 92 ILE A O 1
ATOM 749 N N . LEU A 1 93 ? -1.062 5.963 22.016 1.00 72.31 93 LEU A N 1
ATOM 750 C CA . LEU A 1 93 ? -1.979 7.050 21.670 1.00 72.31 93 LEU A CA 1
ATOM 751 C C . LEU A 1 93 ? -2.672 7.619 22.916 1.00 72.31 93 LEU A C 1
ATOM 753 O O . LEU A 1 93 ? -2.725 8.837 23.075 1.00 72.31 93 LEU A O 1
ATOM 757 N N . GLU A 1 94 ? -3.124 6.760 23.833 1.00 79.31 94 GLU A N 1
ATOM 758 C CA . GLU A 1 94 ? -3.714 7.186 25.108 1.00 79.31 94 GLU A CA 1
AT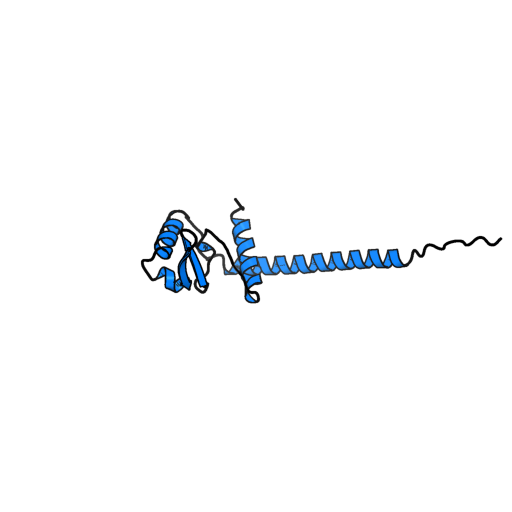OM 759 C C . GLU A 1 94 ? -2.723 7.993 25.961 1.00 79.31 94 GLU A C 1
ATOM 761 O O . GLU A 1 94 ? -3.087 9.034 26.512 1.00 79.31 94 GLU A O 1
ATOM 766 N N . GLN A 1 95 ? -1.458 7.560 26.040 1.00 77.62 95 GLN A N 1
ATOM 767 C CA . GLN A 1 95 ? -0.407 8.297 26.755 1.00 77.62 95 GLN A CA 1
ATOM 768 C C . GLN A 1 95 ? -0.157 9.677 26.133 1.00 77.62 95 GLN A C 1
ATOM 770 O O . GLN A 1 95 ? -0.087 10.668 26.857 1.00 77.62 95 GLN A O 1
ATOM 775 N N . GLN A 1 96 ? -0.088 9.764 24.801 1.00 73.56 96 GLN A N 1
ATOM 776 C CA . GLN A 1 96 ? 0.115 11.034 24.097 1.00 73.56 96 GLN A CA 1
ATOM 777 C C . GLN A 1 96 ? -1.061 12.001 24.266 1.00 73.56 96 GLN A C 1
ATOM 779 O O . GLN A 1 96 ? -0.850 13.209 24.398 1.00 73.56 96 GLN A O 1
ATOM 784 N N . ASP A 1 97 ? -2.294 11.495 24.282 1.00 79.31 97 ASP A N 1
ATOM 785 C CA . ASP A 1 97 ? -3.475 12.318 24.536 1.00 79.31 97 ASP A CA 1
ATOM 786 C C . ASP A 1 97 ? -3.481 12.853 25.973 1.00 79.31 97 ASP A C 1
ATOM 788 O O . ASP A 1 97 ? -3.806 14.023 26.183 1.00 79.31 97 ASP A O 1
ATOM 792 N N . MET A 1 98 ? -3.054 12.048 26.954 1.00 72.38 98 MET A N 1
ATOM 793 C CA . MET A 1 98 ? -2.903 12.489 28.344 1.00 72.38 98 MET A CA 1
ATOM 794 C C . MET A 1 98 ? -1.826 13.571 28.502 1.00 72.38 98 MET A C 1
ATOM 796 O O . MET A 1 98 ? -2.107 14.616 29.091 1.00 72.38 98 MET A O 1
ATOM 800 N N . GLU A 1 99 ? -0.633 13.364 27.939 1.00 74.81 99 GLU A N 1
ATOM 801 C CA . GLU A 1 99 ? 0.476 14.331 27.991 1.00 74.81 99 GLU A CA 1
ATOM 802 C C . GLU A 1 99 ? 0.093 15.661 27.327 1.00 74.81 99 GLU A C 1
ATOM 804 O O . GLU A 1 99 ? 0.307 16.741 27.878 1.00 74.81 99 GLU A O 1
ATOM 809 N N . LYS A 1 100 ? -0.566 15.602 26.164 1.00 74.25 100 LYS A N 1
ATOM 810 C CA . LYS A 1 100 ? -1.041 16.796 25.458 1.00 74.25 100 LYS A CA 1
ATOM 811 C C . LYS A 1 100 ? -2.110 17.550 26.249 1.00 74.25 100 LYS A C 1
ATOM 813 O O . LYS A 1 100 ? -2.161 18.782 26.192 1.00 74.25 100 LYS A O 1
ATOM 818 N N . GLN A 1 101 ? -2.976 16.834 26.970 1.00 70.19 101 GLN A N 1
ATOM 819 C CA . GLN A 1 101 ? -3.980 17.435 27.846 1.00 70.19 101 GLN A CA 1
ATOM 820 C C . GLN A 1 101 ? -3.317 18.166 29.026 1.00 70.19 101 GLN A C 1
ATOM 822 O O . GLN A 1 101 ? -3.724 19.284 29.341 1.00 70.19 101 GLN A O 1
ATOM 827 N N . GLU A 1 102 ? -2.280 17.576 29.626 1.00 72.56 102 GLU A N 1
ATOM 828 C CA . GLU A 1 102 ? -1.494 18.166 30.719 1.00 72.56 102 GLU A CA 1
ATOM 829 C C . GLU A 1 102 ? -0.752 19.434 30.261 1.00 72.56 102 GLU A C 1
ATOM 831 O O . GLU A 1 102 ? -0.900 20.492 30.876 1.00 72.56 102 GLU A O 1
ATOM 836 N N . GLU A 1 103 ? -0.081 19.399 29.103 1.00 70.50 103 GLU A N 1
ATOM 837 C CA . GLU A 1 103 ? 0.565 20.584 28.517 1.00 70.50 103 GLU A CA 1
ATOM 838 C C . GLU A 1 103 ? -0.439 21.715 28.222 1.00 70.50 103 GLU A C 1
ATOM 840 O O . GLU A 1 103 ? -0.166 22.898 28.455 1.00 70.50 103 GLU A O 1
ATOM 845 N N . LEU A 1 104 ? -1.637 21.377 27.726 1.00 60.94 104 LEU A N 1
ATOM 846 C CA . LEU A 1 104 ? -2.719 22.341 27.498 1.00 60.94 104 LEU A CA 1
ATOM 847 C C . LEU A 1 104 ? -3.225 22.970 28.803 1.00 60.94 104 LEU A C 1
ATOM 849 O O . LEU A 1 104 ? -3.623 24.143 28.800 1.00 60.94 104 LEU A O 1
ATOM 853 N N . GLU A 1 105 ? -3.236 22.217 29.903 1.00 66.62 105 GLU A N 1
ATOM 854 C CA . GLU A 1 105 ? -3.616 22.710 31.226 1.00 66.62 105 GLU A CA 1
ATOM 855 C C . GLU A 1 105 ? -2.539 23.611 31.841 1.00 66.62 105 GLU A C 1
ATOM 857 O O . GLU A 1 105 ? -2.876 24.696 32.333 1.00 66.62 105 GLU A O 1
ATOM 862 N N . ASP A 1 106 ? -1.261 23.266 31.695 1.00 69.06 106 ASP A N 1
ATOM 863 C CA . ASP A 1 106 ? -0.129 24.089 32.135 1.00 69.06 106 ASP A CA 1
ATOM 864 C C . ASP A 1 106 ? -0.037 25.414 31.366 1.00 69.06 106 ASP A C 1
ATOM 866 O O . ASP A 1 106 ? 0.117 26.495 31.954 1.00 69.06 106 ASP A O 1
ATOM 870 N N . VAL A 1 107 ? -0.246 25.381 30.046 1.00 69.75 107 VAL A N 1
ATOM 871 C CA . VAL A 1 107 ? -0.330 26.592 29.214 1.00 69.75 107 VAL A CA 1
ATOM 872 C C . VAL A 1 107 ? -1.560 27.435 29.587 1.00 69.75 107 VAL A C 1
ATOM 874 O O . VAL A 1 107 ? -1.486 28.672 29.634 1.00 69.75 107 VAL A O 1
ATOM 877 N N . LYS A 1 108 ? -2.700 26.813 29.927 1.00 61.59 108 LYS A N 1
ATOM 878 C CA . LYS A 1 108 ? -3.880 27.524 30.464 1.00 61.59 108 LYS A CA 1
ATOM 879 C C . LYS A 1 108 ? -3.597 28.175 31.815 1.00 61.59 108 LYS A C 1
ATOM 881 O O . LYS A 1 108 ? -4.075 29.283 32.060 1.00 61.59 108 LYS A O 1
ATOM 886 N N . CYS A 1 109 ? -2.851 27.509 32.691 1.00 55.41 109 CYS A N 1
ATOM 887 C CA . CYS A 1 109 ? -2.479 28.027 34.003 1.00 55.41 109 CYS A CA 1
ATOM 888 C C . CYS A 1 109 ? -1.559 29.253 33.866 1.00 55.41 109 CYS A C 1
ATOM 890 O O . CYS A 1 109 ? -1.832 30.312 34.438 1.00 55.41 109 CYS A O 1
ATOM 892 N N . SER A 1 110 ? -0.556 29.162 32.989 1.00 57.97 110 SER A N 1
ATOM 893 C CA . SER A 1 110 ? 0.370 30.257 32.674 1.00 57.97 110 SER A CA 1
ATOM 894 C C . SER A 1 110 ? -0.334 31.468 32.031 1.00 57.97 110 SER A C 1
ATOM 896 O O . SER A 1 110 ? -0.154 32.611 32.457 1.00 57.97 110 SER A O 1
ATOM 898 N N . THR A 1 111 ? -1.243 31.248 31.074 1.00 55.69 111 THR A N 1
ATOM 899 C CA . THR A 1 111 ? -2.008 32.343 30.435 1.00 55.69 111 THR A CA 1
ATOM 900 C C . THR A 1 111 ? -3.041 32.999 31.362 1.00 55.69 111 THR A C 1
ATOM 902 O O . THR A 1 111 ? -3.320 34.194 31.221 1.00 55.69 111 THR A O 1
ATOM 905 N N . ARG A 1 112 ? -3.593 32.267 32.342 1.00 55.78 112 ARG A N 1
ATOM 906 C CA . ARG A 1 112 ? -4.441 32.835 33.409 1.00 55.78 112 ARG A CA 1
ATOM 907 C C . ARG A 1 112 ? -3.635 33.709 34.371 1.00 55.78 112 ARG A C 1
ATOM 909 O O . ARG A 1 112 ? -4.105 34.790 34.718 1.00 55.78 112 ARG A O 1
ATOM 916 N N . ALA A 1 113 ? -2.420 33.297 34.738 1.00 57.53 113 ALA A N 1
ATOM 917 C CA . ALA A 1 113 ? -1.531 34.082 35.597 1.00 57.53 113 ALA A CA 1
ATOM 918 C C . ALA A 1 113 ? -1.118 35.424 34.954 1.00 57.53 113 ALA A C 1
ATOM 920 O O . ALA A 1 113 ? -1.056 36.446 35.637 1.00 57.53 113 ALA A O 1
ATOM 921 N N . LEU A 1 114 ? -0.925 35.455 33.630 1.00 55.16 114 LEU A N 1
ATOM 922 C CA . LEU A 1 114 ? -0.563 36.672 32.888 1.00 55.16 114 LEU A CA 1
ATOM 923 C C . LEU A 1 114 ? -1.733 37.657 32.687 1.00 55.16 114 LEU A C 1
ATOM 925 O O . LEU A 1 114 ? -1.500 38.854 32.533 1.00 55.16 114 LEU A O 1
ATOM 929 N N . LYS A 1 115 ? -2.997 37.208 32.754 1.00 55.69 115 LYS A N 1
ATOM 930 C CA . LYS A 1 115 ? -4.183 38.091 32.650 1.00 55.69 115 LYS A CA 1
ATOM 931 C C . LYS A 1 115 ? -4.390 39.013 33.859 1.00 55.69 115 LYS A C 1
ATOM 933 O O . LYS A 1 115 ? -5.189 39.943 33.768 1.00 55.69 115 LYS A O 1
ATOM 938 N N . HIS A 1 116 ? -3.685 38.782 34.968 1.00 52.41 116 HIS A N 1
ATOM 939 C CA . HIS A 1 116 ? -3.783 39.606 36.178 1.00 52.41 116 HIS A CA 1
ATOM 940 C C . HIS A 1 116 ? -2.676 40.664 36.315 1.00 52.41 116 HIS A C 1
ATOM 942 O O . HIS A 1 116 ? -2.754 41.498 37.214 1.00 52.41 116 HIS A O 1
ATOM 948 N N . GLN A 1 117 ? -1.698 40.719 35.403 1.00 54.31 117 GLN A N 1
ATOM 949 C CA . GLN A 1 117 ? -0.774 41.855 35.310 1.00 54.31 117 GLN A CA 1
ATOM 950 C C . GLN A 1 117 ? -1.333 42.920 34.360 1.00 54.31 117 GLN A C 1
ATOM 952 O O . 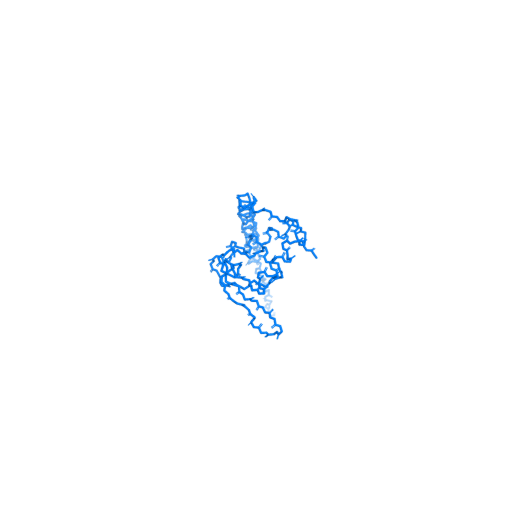GLN A 1 117 ? -0.861 43.129 33.247 1.00 54.31 117 GLN A O 1
ATOM 957 N N . SER A 1 118 ? -2.373 43.617 34.818 1.00 52.38 118 SER A N 1
ATOM 958 C CA . SER A 1 118 ? -2.751 44.908 34.244 1.00 52.38 118 SER A CA 1
ATOM 959 C C . SER A 1 118 ? -1.630 45.911 34.531 1.00 52.38 118 SER A C 1
ATOM 961 O O . SER A 1 118 ? -1.414 46.285 35.683 1.00 52.38 118 SER A O 1
ATOM 963 N N . VAL A 1 119 ? -0.932 46.370 33.491 1.00 60.41 119 VAL A N 1
ATOM 964 C CA . VAL A 1 119 ? -0.028 47.524 33.568 1.00 60.41 119 VAL A CA 1
ATOM 965 C C . VAL A 1 119 ? -0.866 48.756 33.908 1.00 60.41 119 VAL A C 1
ATOM 967 O O . VAL A 1 119 ? -1.612 49.270 33.076 1.00 60.41 119 VAL A O 1
ATOM 970 N N . VAL A 1 120 ? -0.771 49.226 35.151 1.00 50.81 120 VAL A N 1
ATOM 971 C CA . VAL A 1 120 ? -1.324 50.522 35.553 1.00 50.81 120 VAL A CA 1
ATOM 972 C C . VAL A 1 120 ? -0.435 51.607 34.946 1.00 50.81 120 VAL A C 1
ATOM 974 O O . VAL A 1 120 ? 0.677 51.841 35.415 1.00 50.81 120 VAL A O 1
ATOM 977 N N . HIS A 1 121 ? -0.909 52.279 33.898 1.00 42.09 121 HIS A N 1
ATOM 978 C CA . HIS A 1 121 ? -0.311 53.537 33.459 1.00 42.09 121 HIS A CA 1
ATOM 979 C C . HIS A 1 121 ? -0.673 54.632 34.470 1.00 42.09 121 HIS A C 1
ATOM 981 O O . HIS A 1 121 ? -1.828 55.037 34.580 1.00 42.09 121 HIS A O 1
ATOM 987 N N . SER A 1 122 ? 0.327 55.108 35.214 1.00 52.72 122 SER A N 1
ATOM 988 C CA . SER A 1 122 ? 0.216 56.316 36.033 1.00 52.72 122 SER A CA 1
ATOM 989 C C . SER A 1 122 ? 0.100 57.532 35.114 1.00 52.72 122 SER A C 1
ATOM 991 O O . SER A 1 122 ? 1.066 57.914 34.452 1.00 52.72 122 SER A O 1
ATOM 993 N N . THR A 1 123 ? -1.084 58.135 35.037 1.00 51.53 123 THR A N 1
ATOM 994 C CA . THR A 1 123 ? -1.260 59.461 34.440 1.00 51.53 123 THR A CA 1
ATOM 995 C C . THR A 1 123 ? -0.989 60.511 35.512 1.00 51.53 123 THR A C 1
ATOM 997 O O . THR A 1 123 ? -1.818 60.734 36.393 1.00 51.53 123 THR A O 1
ATOM 1000 N N . ALA A 1 124 ? 0.188 61.137 35.447 1.00 53.31 124 ALA A N 1
ATOM 1001 C CA . ALA A 1 124 ? 0.527 62.307 36.245 1.00 53.31 124 ALA A CA 1
ATOM 1002 C C . ALA A 1 124 ? -0.313 63.514 35.791 1.00 53.31 124 ALA A C 1
ATOM 1004 O O . ALA A 1 124 ? -0.357 63.848 34.606 1.00 53.31 124 ALA A O 1
ATOM 1005 N N . THR A 1 125 ? -0.983 64.159 36.742 1.00 52.34 125 THR A N 1
ATOM 1006 C CA . THR A 1 125 ? -1.790 65.360 36.519 1.00 52.34 125 THR A CA 1
ATOM 1007 C C . THR A 1 125 ? -0.931 66.613 36.702 1.00 52.34 125 THR A C 1
ATOM 1009 O O . THR A 1 125 ? -0.460 66.849 37.808 1.00 52.34 125 THR A O 1
ATOM 1012 N N . ARG A 1 126 ? -0.839 67.382 35.608 1.00 49.06 126 ARG A N 1
ATOM 1013 C CA . ARG A 1 126 ? -0.591 68.831 35.435 1.00 49.06 126 ARG A CA 1
ATOM 1014 C C . ARG A 1 126 ? 0.671 69.481 36.010 1.00 49.06 126 ARG A C 1
ATOM 1016 O O . ARG A 1 126 ? 0.815 69.557 37.244 1.00 49.06 126 ARG A O 1
#

Secondary structure (DSSP, 8-state):
---HHHHHHHHHHHHHHHTTS------S-GGGS-TTPEEEEEETTEEEEEEEHHHHTTSSSHHHHHHHHHHHH-----TTSTTTHHHHHHHHHHHHHHHHHHHHHHHHHHHHHHTT----------

InterPro domains:
  IPR027417 P-loop containing nucleoside triphosphate hydrolase [G3DSA:3.40.50.300] (2-83)
  IPR027417 P-loop containing nucleoside triphosphate hydrolase [SSF52540] (2-70)
  IPR036640 ABC transporter type 1, transmembrane domain superfamily [G3DSA:1.20.1560.10] (84-100)